Protein AF-A0A3D1IZS1-F1 (afdb_monomer_lite)

Secondary structure (DSSP, 8-state):
-HHHHHTT----B-SSSSB----EEEEE-TTS-EEEEEEGGGHHHHHHHHHHHHHHS--

Structure (mmCIF, N/CA/C/O backbone):
data_AF-A0A3D1IZS1-F1
#
_entry.id   AF-A0A3D1IZS1-F1
#
loop_
_atom_site.group_PDB
_atom_site.id
_atom_site.type_symbol
_atom_site.label_atom_id
_atom_site.label_alt_id
_atom_site.label_comp_id
_atom_site.label_asym_id
_atom_site.label_entity_id
_atom_site.label_seq_id
_atom_site.pdbx_PDB_ins_code
_atom_site.Cartn_x
_atom_site.Cartn_y
_atom_site.Cartn_z
_atom_site.occupancy
_atom_site.B_iso_or_equiv
_atom_site.auth_seq_id
_atom_site.auth_comp_id
_atom_site.auth_asym_id
_atom_site.auth_atom_id
_atom_site.pdbx_PDB_model_num
ATOM 1 N N . ARG A 1 1 ? 2.683 -14.095 -11.890 1.00 60.97 1 ARG A N 1
ATOM 2 C CA . ARG A 1 1 ? 1.960 -12.971 -12.542 1.00 60.97 1 ARG A CA 1
ATOM 3 C C . ARG A 1 1 ? 0.587 -12.697 -11.931 1.00 60.97 1 ARG A C 1
ATOM 5 O O . ARG A 1 1 ? 0.283 -11.531 -11.761 1.00 60.97 1 ARG A O 1
ATOM 12 N N . ARG A 1 2 ? -0.206 -13.718 -11.562 1.00 76.25 2 ARG A N 1
ATOM 13 C CA . ARG A 1 2 ? -1.549 -13.525 -10.980 1.00 76.25 2 ARG A CA 1
ATOM 14 C C . ARG A 1 2 ? -1.560 -12.704 -9.682 1.00 76.25 2 ARG A C 1
ATOM 16 O O . ARG A 1 2 ? -2.298 -11.742 -9.616 1.00 76.25 2 ARG A O 1
ATOM 23 N N . LEU A 1 3 ? -0.643 -12.989 -8.751 1.00 72.38 3 LEU A N 1
ATOM 24 C CA . LEU A 1 3 ? -0.506 -12.230 -7.499 1.00 72.38 3 LEU A CA 1
ATOM 25 C C . LEU A 1 3 ? -0.389 -10.712 -7.730 1.00 72.38 3 LEU A C 1
ATOM 27 O O . LEU A 1 3 ? -1.177 -9.948 -7.202 1.00 72.38 3 LEU A O 1
ATOM 31 N N . LEU A 1 4 ? 0.557 -10.274 -8.563 1.00 72.56 4 LEU A N 1
ATOM 32 C CA . LEU A 1 4 ? 0.757 -8.845 -8.832 1.00 72.56 4 LEU A CA 1
ATOM 33 C C . LEU A 1 4 ? -0.467 -8.204 -9.497 1.00 72.56 4 LEU A C 1
ATOM 35 O O . LEU A 1 4 ? -0.830 -7.091 -9.142 1.00 72.56 4 LEU A O 1
ATOM 39 N N . ALA A 1 5 ? -1.128 -8.920 -10.411 1.00 70.44 5 ALA A N 1
ATOM 40 C CA . ALA A 1 5 ? -2.345 -8.440 -11.062 1.00 70.44 5 ALA A CA 1
ATOM 41 C C . ALA A 1 5 ? -3.516 -8.297 -10.076 1.00 70.44 5 ALA A C 1
ATOM 43 O O . ALA A 1 5 ? -4.215 -7.288 -10.107 1.00 70.44 5 ALA A O 1
ATOM 44 N N . ASP A 1 6 ? -3.688 -9.264 -9.172 1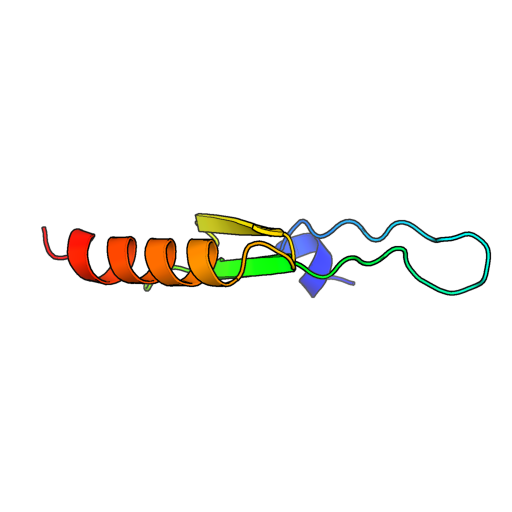.00 74.19 6 ASP A N 1
ATO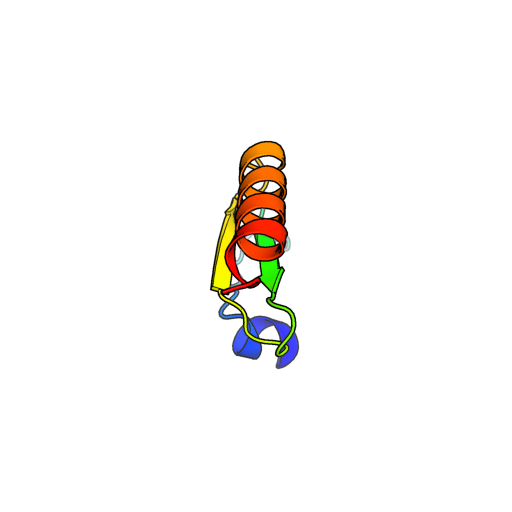M 45 C CA . ASP A 1 6 ? -4.724 -9.231 -8.132 1.00 74.19 6 ASP A CA 1
ATOM 46 C C . ASP A 1 6 ? -4.500 -8.062 -7.153 1.00 74.19 6 ASP A C 1
ATOM 48 O O . ASP A 1 6 ? -5.453 -7.501 -6.618 1.00 74.19 6 ASP A O 1
ATOM 52 N N . PHE A 1 7 ? -3.243 -7.645 -6.980 1.00 70.94 7 PHE A N 1
ATOM 53 C CA . PHE A 1 7 ? -2.839 -6.490 -6.179 1.00 70.94 7 PHE A CA 1
ATOM 54 C C . PHE A 1 7 ? -2.610 -5.204 -6.996 1.00 70.94 7 PHE A C 1
ATOM 56 O O . PHE A 1 7 ? -2.095 -4.226 -6.459 1.00 70.94 7 PHE A O 1
ATOM 63 N N . GLN A 1 8 ? -2.994 -5.193 -8.279 1.00 68.94 8 GLN A N 1
ATOM 64 C CA . GLN A 1 8 ? -2.867 -4.054 -9.205 1.00 68.94 8 GLN A CA 1
ATOM 65 C C . GLN A 1 8 ? -1.447 -3.467 -9.326 1.00 68.94 8 GLN A C 1
ATOM 67 O O . GLN A 1 8 ? -1.268 -2.312 -9.708 1.00 68.94 8 GLN A O 1
ATOM 72 N N . VAL A 1 9 ? -0.421 -4.271 -9.051 1.00 72.38 9 VAL A N 1
ATOM 73 C CA . VAL A 1 9 ? 0.981 -3.883 -9.210 1.00 72.38 9 VAL A CA 1
ATOM 74 C C . VAL A 1 9 ? 1.368 -4.019 -10.682 1.00 72.38 9 VAL A C 1
ATOM 76 O O . VAL A 1 9 ? 1.399 -5.125 -11.234 1.00 72.38 9 VAL A O 1
ATOM 79 N N . VAL A 1 10 ? 1.677 -2.889 -11.321 1.00 71.81 10 VAL A N 1
ATOM 80 C CA . VAL A 1 10 ? 2.174 -2.843 -12.701 1.00 71.81 10 VAL A CA 1
ATOM 81 C C . VAL A 1 10 ? 3.692 -2.938 -12.686 1.00 71.81 10 VAL A C 1
ATOM 83 O O . VAL A 1 10 ? 4.372 -2.173 -12.015 1.00 71.81 10 VAL A O 1
ATOM 86 N N . VAL A 1 11 ? 4.221 -3.885 -13.452 1.00 70.50 11 VAL A N 1
ATOM 87 C CA . VAL A 1 11 ? 5.660 -4.061 -13.621 1.00 70.50 11 VAL A CA 1
ATOM 88 C C . VAL A 1 11 ? 6.092 -3.320 -14.882 1.00 70.50 11 VAL A C 1
ATOM 90 O O . VAL A 1 11 ? 5.717 -3.724 -15.985 1.00 70.50 11 VAL A O 1
ATOM 93 N N . VAL A 1 12 ? 6.874 -2.253 -14.721 1.00 70.56 12 VAL A N 1
ATOM 94 C CA . VAL A 1 12 ? 7.462 -1.498 -15.837 1.00 70.56 12 VAL A CA 1
ATOM 95 C C . VAL A 1 12 ? 8.902 -1.982 -16.067 1.00 70.56 12 VAL A C 1
ATOM 97 O O . VAL A 1 12 ? 9.712 -1.903 -15.142 1.00 70.56 12 VAL A O 1
ATOM 100 N N . PRO A 1 13 ? 9.234 -2.525 -17.254 1.00 67.69 13 PRO A N 1
ATOM 101 C CA . PRO A 1 13 ? 10.600 -2.938 -17.575 1.00 67.69 13 PRO A CA 1
ATOM 102 C C . PRO A 1 13 ? 11.530 -1.725 -17.702 1.00 67.69 13 PRO A C 1
ATOM 104 O O . PRO A 1 13 ? 11.165 -0.752 -18.359 1.00 67.69 13 PRO A O 1
ATOM 107 N N . ASP A 1 14 ? 12.746 -1.809 -17.162 1.00 69.31 14 ASP A N 1
ATOM 108 C CA . ASP A 1 14 ? 13.747 -0.727 -17.230 1.00 69.31 14 ASP A CA 1
ATOM 109 C C . ASP A 1 14 ? 14.569 -0.710 -18.543 1.00 69.31 14 ASP A C 1
ATOM 111 O O . ASP A 1 14 ? 15.442 0.133 -18.755 1.00 69.31 14 ASP A O 1
ATOM 115 N N . GLY A 1 15 ? 14.321 -1.675 -19.436 1.00 71.12 15 GLY A N 1
ATOM 116 C CA . GLY A 1 15 ? 15.038 -1.841 -20.705 1.00 71.12 15 GLY A CA 1
ATOM 117 C C . GLY A 1 15 ? 16.455 -2.424 -20.590 1.00 71.12 15 GLY A C 1
ATOM 118 O O . GLY A 1 15 ? 17.116 -2.593 -21.614 1.00 71.12 15 GLY A O 1
ATOM 119 N N . ARG A 1 16 ? 16.925 -2.760 -19.382 1.00 73.31 16 ARG A N 1
ATOM 120 C CA . ARG A 1 16 ? 18.247 -3.352 -19.086 1.00 73.31 16 ARG A CA 1
ATOM 121 C C . ARG A 1 16 ? 18.163 -4.747 -18.467 1.00 73.31 16 ARG A C 1
ATOM 123 O O . ARG A 1 16 ? 19.193 -5.382 -18.255 1.00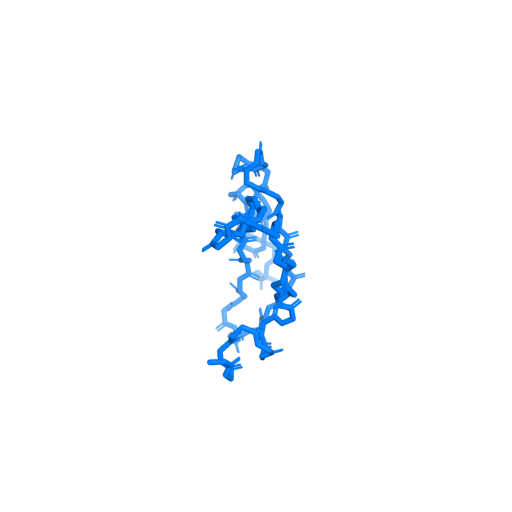 73.31 16 ARG A O 1
ATOM 130 N N . GLY A 1 17 ? 16.948 -5.244 -18.259 1.00 63.22 17 GLY A N 1
ATOM 131 C CA . GLY A 1 17 ? 16.688 -6.570 -17.705 1.00 63.22 17 GLY A CA 1
ATOM 132 C C . GLY A 1 17 ? 16.345 -6.548 -16.218 1.00 63.22 17 GLY A C 1
ATOM 133 O O . GLY A 1 17 ? 16.209 -7.622 -15.636 1.00 63.22 17 GLY A O 1
ATOM 134 N N . ASP A 1 18 ? 16.174 -5.359 -15.639 1.00 58.62 18 ASP A N 1
ATOM 135 C CA . ASP A 1 18 ? 15.699 -5.145 -14.277 1.00 58.62 18 ASP A CA 1
ATOM 136 C C . ASP A 1 18 ? 14.321 -4.443 -14.294 1.00 58.62 18 ASP A C 1
ATOM 138 O O . ASP A 1 18 ? 13.702 -4.222 -15.346 1.00 58.62 18 ASP A O 1
ATOM 142 N N . PHE A 1 19 ? 13.788 -4.126 -13.119 1.00 64.00 19 PHE A N 1
ATOM 143 C CA . PHE A 1 19 ? 12.556 -3.353 -12.976 1.00 64.00 19 PHE A CA 1
ATOM 144 C C . PHE A 1 19 ? 12.855 -2.048 -12.250 1.00 64.00 19 PHE A C 1
ATOM 146 O O . PHE A 1 19 ? 13.534 -2.054 -11.224 1.00 64.00 19 PHE A O 1
ATOM 153 N N . GLU A 1 20 ? 12.302 -0.933 -12.733 1.00 61.19 20 GLU A N 1
ATOM 154 C CA . GLU A 1 20 ? 12.313 0.299 -11.940 1.00 61.19 20 GLU A CA 1
ATOM 155 C C . GLU A 1 20 ? 11.658 0.015 -10.579 1.00 61.19 20 GLU A C 1
ATOM 157 O O . GLU A 1 20 ? 10.677 -0.725 -10.519 1.00 61.19 20 GLU A O 1
ATOM 162 N N . HIS A 1 21 ? 12.251 0.525 -9.496 1.00 57.09 21 HIS A N 1
ATOM 163 C CA . HIS A 1 21 ? 11.943 0.238 -8.089 1.00 57.09 21 HIS A CA 1
ATOM 164 C C . HIS A 1 21 ? 10.433 0.160 -7.749 1.00 57.09 21 HIS A C 1
ATOM 166 O O . HIS A 1 21 ? 9.859 1.088 -7.192 1.00 57.09 21 HIS A O 1
ATOM 172 N N . ASN A 1 22 ? 9.793 -0.989 -7.990 1.00 63.47 22 ASN A N 1
ATOM 173 C CA . ASN A 1 22 ? 8.361 -1.218 -7.738 1.00 63.47 22 ASN A CA 1
ATOM 174 C C . ASN A 1 22 ? 8.112 -1.718 -6.307 1.00 63.47 22 ASN A C 1
ATOM 176 O O . ASN A 1 22 ? 7.357 -2.668 -6.082 1.00 63.47 22 ASN A O 1
ATOM 180 N N . ALA A 1 23 ? 8.813 -1.141 -5.332 1.00 74.25 23 ALA A N 1
ATOM 181 C CA . ALA A 1 23 ? 8.582 -1.470 -3.937 1.00 74.25 23 ALA A CA 1
ATOM 182 C C . ALA A 1 23 ? 7.397 -0.638 -3.432 1.00 74.25 23 ALA A C 1
ATOM 184 O O . ALA A 1 23 ? 7.460 0.586 -3.370 1.00 74.25 23 ALA A O 1
ATOM 185 N N . ALA A 1 24 ? 6.316 -1.323 -3.077 1.00 83.00 24 ALA A N 1
ATOM 186 C CA . ALA A 1 24 ? 5.125 -0.721 -2.501 1.00 83.00 24 ALA A CA 1
ATOM 187 C C . ALA A 1 24 ? 4.754 -1.446 -1.208 1.00 83.00 24 ALA A C 1
ATOM 189 O O . ALA A 1 24 ? 5.000 -2.646 -1.054 1.00 83.00 24 ALA A O 1
ATOM 190 N N . ILE A 1 25 ? 4.141 -0.716 -0.284 1.00 90.00 25 ILE A N 1
ATOM 191 C CA . ILE A 1 25 ? 3.591 -1.266 0.950 1.00 90.00 25 ILE A CA 1
ATOM 192 C C . ILE A 1 25 ? 2.080 -1.342 0.803 1.00 90.00 25 ILE A C 1
ATOM 194 O O . ILE A 1 25 ? 1.403 -0.344 0.571 1.00 90.00 25 ILE A O 1
ATOM 198 N N . LEU A 1 26 ? 1.549 -2.550 0.944 1.00 90.88 26 LEU A N 1
ATOM 199 C CA . LEU A 1 26 ? 0.131 -2.834 0.801 1.00 90.88 26 LEU A CA 1
ATOM 200 C C . LEU A 1 26 ? -0.491 -2.980 2.189 1.00 90.88 26 LEU A C 1
ATOM 202 O O . LEU A 1 26 ? -0.037 -3.802 2.985 1.00 90.88 26 LEU A O 1
ATOM 206 N N . VAL A 1 27 ? -1.545 -2.213 2.470 1.00 92.75 27 VAL A N 1
ATOM 207 C CA . VAL A 1 27 ? -2.320 -2.338 3.710 1.00 92.75 27 VAL A CA 1
ATOM 208 C C . VAL A 1 27 ? -3.614 -3.085 3.419 1.00 92.75 27 VAL A C 1
ATOM 210 O O . VAL A 1 27 ? -4.443 -2.644 2.619 1.00 92.75 27 VAL A O 1
ATOM 213 N N . VAL A 1 28 ? -3.774 -4.221 4.095 1.00 91.44 28 VAL A N 1
ATOM 214 C CA . VAL A 1 28 ? -4.943 -5.099 4.012 1.00 91.44 28 VAL A CA 1
ATOM 215 C C . VAL A 1 28 ? -5.686 -5.050 5.345 1.00 91.44 28 VAL A C 1
ATOM 217 O O . VAL A 1 28 ? -5.058 -5.118 6.402 1.00 91.44 28 VAL A O 1
ATOM 220 N N . ASP A 1 29 ? -7.008 -4.896 5.306 1.00 91.19 29 ASP A N 1
ATOM 221 C CA . ASP A 1 29 ? -7.840 -4.864 6.510 1.00 91.19 29 ASP A CA 1
ATOM 222 C C . ASP A 1 29 ? -8.096 -6.266 7.103 1.00 91.19 29 ASP A C 1
ATOM 224 O O . ASP A 1 29 ? -7.729 -7.299 6.538 1.00 91.19 29 ASP A O 1
ATOM 228 N N . GLN A 1 30 ? -8.774 -6.314 8.254 1.00 91.62 30 GLN A N 1
ATOM 229 C CA . GLN A 1 30 ? -9.117 -7.563 8.950 1.00 91.62 30 GLN A CA 1
ATOM 230 C C . GLN A 1 30 ? -10.044 -8.504 8.154 1.00 91.62 30 GLN A C 1
ATOM 232 O O . GLN A 1 30 ? -10.172 -9.677 8.500 1.00 91.62 30 GLN A O 1
ATOM 237 N N . HIS A 1 31 ? -10.705 -8.006 7.105 1.00 91.75 31 HIS A N 1
ATOM 238 C CA . HIS A 1 31 ? -11.559 -8.788 6.212 1.00 91.75 31 HIS A CA 1
ATOM 239 C C . HIS A 1 31 ? -10.801 -9.282 4.971 1.00 91.75 31 HIS A C 1
ATOM 241 O O . HIS A 1 31 ? -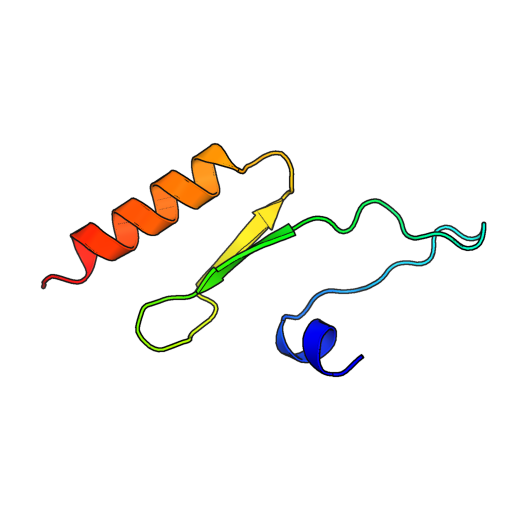11.411 -9.866 4.075 1.00 91.75 31 HIS A O 1
ATOM 247 N N . GLY A 1 32 ? -9.485 -9.054 4.904 1.00 89.12 32 GLY A N 1
ATOM 248 C CA . GLY A 1 32 ? -8.648 -9.452 3.778 1.00 89.12 32 GLY A CA 1
ATOM 249 C C . GLY A 1 32 ? -8.758 -8.522 2.569 1.00 89.12 32 GLY A C 1
ATOM 250 O O . GLY A 1 32 ? -8.401 -8.929 1.465 1.00 89.12 32 GLY A O 1
ATOM 251 N N . ARG A 1 33 ? -9.259 -7.289 2.733 1.00 88.31 33 ARG A N 1
ATOM 252 C CA . ARG A 1 33 ? -9.411 -6.327 1.631 1.00 88.31 33 ARG A CA 1
ATOM 253 C C . ARG A 1 33 ? -8.207 -5.399 1.552 1.00 88.31 33 ARG A C 1
ATOM 255 O O . ARG A 1 33 ? -7.829 -4.799 2.553 1.00 88.31 33 ARG A O 1
ATOM 262 N N . LEU A 1 34 ? -7.630 -5.235 0.361 1.00 89.38 34 LEU A N 1
ATOM 263 C CA . LEU A 1 34 ? -6.643 -4.185 0.105 1.00 89.38 34 LEU A CA 1
ATOM 264 C C . LEU A 1 34 ? -7.337 -2.820 0.186 1.00 89.38 34 LEU A C 1
ATOM 266 O O . LEU A 1 34 ? -8.210 -2.523 -0.627 1.00 89.38 34 LEU A O 1
ATOM 270 N N . VAL A 1 35 ? -6.954 -2.002 1.163 1.00 92.56 35 VAL A N 1
ATOM 271 C CA . VAL A 1 35 ? -7.607 -0.709 1.439 1.00 92.56 35 VAL A CA 1
ATOM 272 C C . VAL A 1 35 ? -6.740 0.487 1.062 1.00 92.56 35 VAL A C 1
ATOM 274 O O . VAL A 1 35 ? -7.270 1.571 0.817 1.00 92.56 35 VAL A O 1
ATOM 277 N N . ARG A 1 36 ? -5.415 0.303 0.981 1.00 91.50 36 ARG A N 1
ATOM 278 C CA . ARG A 1 36 ? -4.479 1.326 0.501 1.00 91.50 36 ARG A CA 1
ATOM 279 C C . ARG A 1 36 ? -3.134 0.723 0.078 1.00 91.50 36 ARG A C 1
ATOM 281 O O . ARG A 1 36 ? -2.718 -0.305 0.608 1.00 91.50 36 ARG A O 1
ATOM 288 N N . ILE A 1 37 ? -2.463 1.398 -0.852 1.00 89.31 37 ILE A N 1
ATOM 289 C CA . ILE A 1 37 ? -1.086 1.139 -1.287 1.00 89.31 37 ILE A CA 1
ATOM 290 C C . ILE A 1 37 ? -0.271 2.405 -0.998 1.00 89.31 37 ILE A C 1
ATOM 292 O O . ILE A 1 37 ? -0.787 3.508 -1.1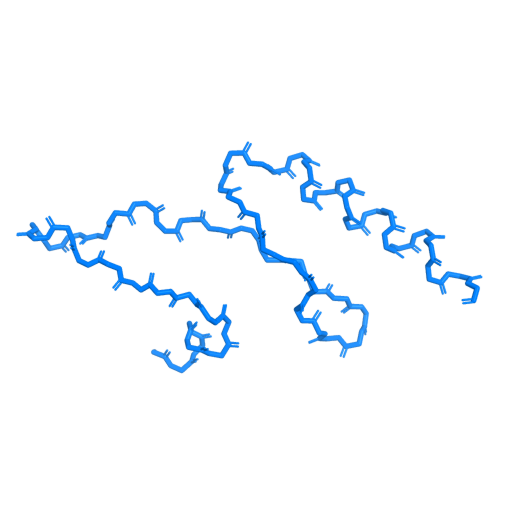77 1.00 89.31 37 ILE A O 1
ATOM 296 N N . PHE A 1 38 ? 0.962 2.231 -0.537 1.00 89.88 38 PHE A N 1
ATOM 297 C CA . PHE A 1 38 ? 1.920 3.291 -0.233 1.00 89.88 38 PHE A CA 1
ATOM 298 C C . PHE A 1 38 ? 3.224 3.057 -0.984 1.00 89.88 38 PHE A C 1
ATOM 300 O O . PHE A 1 38 ? 3.599 1.904 -1.230 1.00 89.88 38 PHE A O 1
ATOM 307 N N . ASP A 1 39 ? 3.934 4.136 -1.287 1.00 86.19 39 ASP A N 1
ATOM 308 C CA . ASP A 1 39 ? 5.269 4.044 -1.866 1.00 86.19 39 ASP A CA 1
ATOM 309 C C . ASP A 1 39 ? 6.282 3.535 -0.836 1.00 86.19 39 ASP A C 1
ATOM 311 O O . ASP A 1 39 ? 6.102 3.651 0.381 1.00 86.19 39 ASP A O 1
ATOM 315 N N . TYR A 1 40 ? 7.402 2.989 -1.319 1.00 84.25 40 TYR A N 1
ATOM 316 C CA . TYR A 1 40 ? 8.464 2.485 -0.448 1.00 84.25 40 TYR A CA 1
ATOM 317 C C . TYR A 1 40 ? 8.951 3.517 0.573 1.00 84.25 40 TYR A C 1
ATOM 319 O O . TYR A 1 40 ? 9.283 3.125 1.681 1.00 84.25 40 TYR A O 1
ATOM 327 N N . GLY A 1 41 ? 8.988 4.811 0.236 1.00 90.06 41 GLY A N 1
ATOM 328 C CA . GLY A 1 41 ? 9.432 5.881 1.142 1.00 90.06 41 GLY A CA 1
ATOM 329 C C . GLY A 1 41 ? 8.423 6.278 2.227 1.00 90.06 41 GLY A C 1
ATOM 330 O O . GLY A 1 41 ? 8.724 7.129 3.060 1.00 90.06 41 GLY A O 1
ATOM 331 N N . GLU A 1 42 ? 7.228 5.688 2.228 1.00 92.69 42 GLU A N 1
ATOM 332 C CA . GLU A 1 42 ? 6.109 6.078 3.089 1.00 92.69 42 GLU A CA 1
ATOM 333 C C . GLU A 1 42 ? 5.846 5.060 4.212 1.00 92.69 42 GLU A C 1
ATOM 335 O O . GLU A 1 42 ? 4.723 4.932 4.704 1.00 92.69 42 GLU A O 1
ATOM 340 N N . GLN A 1 43 ? 6.867 4.318 4.659 1.00 94.31 43 GLN A N 1
ATOM 341 C CA . GLN A 1 43 ? 6.674 3.187 5.580 1.00 94.31 43 GLN A CA 1
ATOM 342 C C . GLN A 1 43 ? 6.003 3.597 6.896 1.00 94.31 43 GLN A C 1
ATOM 344 O O . GLN A 1 43 ? 5.135 2.887 7.408 1.00 94.31 43 GLN A O 1
ATOM 349 N N . GLN A 1 44 ? 6.381 4.759 7.436 1.00 97.12 44 GLN A N 1
ATOM 350 C CA . GLN A 1 44 ? 5.791 5.273 8.670 1.00 97.12 44 GLN A CA 1
ATOM 351 C C . GLN A 1 44 ? 4.314 5.640 8.476 1.00 97.12 44 GLN A C 1
ATOM 353 O O . GLN A 1 44 ? 3.478 5.297 9.310 1.00 97.12 44 GLN A O 1
ATOM 358 N N . LEU A 1 45 ? 3.976 6.259 7.342 1.00 97.00 45 LEU A N 1
ATOM 359 C CA . LEU A 1 45 ? 2.601 6.622 7.011 1.00 97.00 45 LEU A CA 1
ATOM 360 C C . LEU A 1 45 ? 1.722 5.376 6.833 1.00 97.00 45 LEU A C 1
ATOM 362 O O . LEU A 1 45 ? 0.590 5.347 7.318 1.00 97.00 45 LEU A O 1
ATOM 366 N N . ALA A 1 46 ? 2.255 4.330 6.199 1.00 96.12 46 ALA A N 1
ATOM 367 C CA . ALA A 1 46 ? 1.568 3.051 6.063 1.00 96.12 46 ALA A CA 1
ATOM 368 C C . ALA A 1 46 ? 1.257 2.418 7.429 1.00 96.12 46 ALA A C 1
ATOM 370 O O . ALA A 1 46 ? 0.136 1.955 7.662 1.00 96.12 46 ALA A O 1
ATOM 371 N N . LEU A 1 47 ? 2.224 2.440 8.354 1.00 96.56 47 LEU A N 1
ATOM 372 C CA . LEU A 1 47 ? 2.047 1.922 9.711 1.00 96.56 47 LEU A CA 1
ATOM 373 C C . LEU A 1 47 ? 1.008 2.723 10.503 1.00 96.56 47 LEU A C 1
ATOM 375 O O . LEU A 1 47 ? 0.152 2.138 11.171 1.00 96.56 47 LEU A O 1
ATOM 379 N N . ASP A 1 48 ? 1.060 4.050 10.430 1.00 97.25 48 ASP A N 1
ATOM 380 C CA . ASP A 1 48 ? 0.123 4.908 11.155 1.00 97.25 48 ASP A CA 1
ATOM 381 C C . ASP A 1 48 ? -1.301 4.763 10.610 1.00 97.25 48 ASP A C 1
ATOM 383 O O . ASP A 1 48 ? -2.256 4.679 11.386 1.00 97.25 48 ASP A O 1
ATOM 387 N N . TYR A 1 49 ? -1.451 4.611 9.292 1.00 95.81 49 TYR A N 1
ATOM 388 C CA . TYR A 1 49 ? -2.733 4.290 8.671 1.00 95.81 49 TYR A CA 1
ATOM 389 C C . TYR A 1 49 ? -3.276 2.926 9.123 1.00 95.81 49 TYR A C 1
ATOM 391 O O . TYR A 1 49 ? 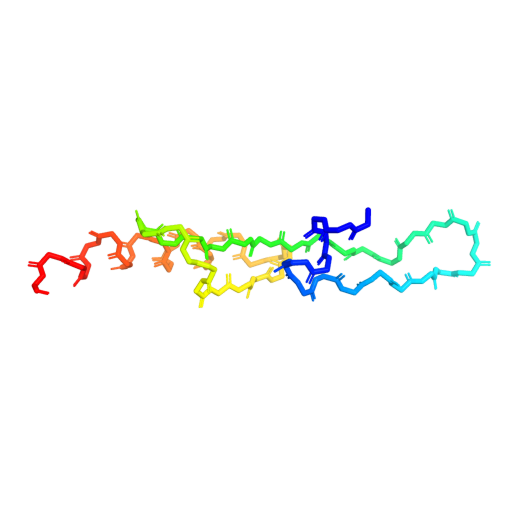-4.447 2.818 9.489 1.00 95.81 49 TYR A O 1
ATOM 399 N N . ALA A 1 50 ? -2.432 1.890 9.178 1.00 95.62 50 ALA A N 1
ATOM 400 C CA . ALA A 1 50 ? -2.838 0.572 9.668 1.00 95.62 50 ALA A CA 1
ATOM 401 C C . ALA A 1 50 ? -3.297 0.618 11.139 1.00 95.62 50 ALA A C 1
ATOM 403 O O . ALA A 1 50 ? -4.311 0.016 11.496 1.00 95.62 50 ALA A O 1
ATOM 404 N N . ARG A 1 51 ? -2.604 1.387 11.989 1.00 95.38 51 ARG A N 1
ATOM 405 C CA . ARG A 1 51 ? -3.009 1.621 13.386 1.00 95.38 51 ARG A CA 1
ATOM 406 C C . ARG A 1 51 ? -4.323 2.387 13.485 1.00 95.38 51 ARG A C 1
ATOM 408 O O . ARG A 1 51 ? -5.159 2.048 14.319 1.00 95.38 51 ARG A O 1
ATOM 415 N N . TYR A 1 52 ? -4.519 3.402 12.645 1.00 94.31 52 TYR A N 1
ATOM 416 C CA . TYR A 1 52 ? -5.781 4.133 12.574 1.00 94.31 52 TYR A CA 1
ATOM 417 C C . TYR A 1 52 ? -6.949 3.194 12.251 1.00 94.31 52 TYR A C 1
ATOM 419 O O . TYR A 1 52 ? -7.959 3.232 12.949 1.00 94.31 52 TYR A O 1
ATOM 427 N N . LEU A 1 53 ? -6.791 2.300 11.270 1.00 93.69 53 LEU A N 1
ATOM 428 C CA . LEU A 1 53 ? -7.807 1.296 10.947 1.00 93.69 53 LEU A CA 1
ATOM 429 C C . LEU A 1 53 ? -8.066 0.348 12.124 1.00 93.69 53 LEU A C 1
ATOM 431 O O . LEU A 1 53 ? -9.216 0.152 12.506 1.00 93.69 53 LEU A O 1
ATOM 435 N N . ALA A 1 54 ? -7.014 -0.181 12.751 1.00 91.12 54 ALA A N 1
ATOM 436 C CA . ALA A 1 54 ? -7.150 -1.094 13.888 1.00 91.12 54 ALA A CA 1
ATOM 437 C C . ALA A 1 54 ? -7.886 -0.461 15.084 1.00 91.12 54 ALA A C 1
ATOM 439 O O . ALA A 1 54 ? -8.638 -1.139 15.779 1.00 91.12 54 ALA A O 1
ATOM 440 N N . ASN A 1 55 ? -7.705 0.843 15.305 1.00 89.44 55 ASN A N 1
ATOM 441 C CA . ASN A 1 55 ? -8.340 1.571 16.405 1.00 89.44 55 ASN A CA 1
ATOM 442 C C . ASN A 1 55 ? -9.719 2.153 16.033 1.00 89.44 55 ASN A C 1
ATOM 444 O O . ASN A 1 55 ? -10.536 2.406 16.918 1.00 89.44 55 ASN A O 1
ATOM 448 N N . GLY A 1 56 ? -9.973 2.393 14.743 1.00 70.50 56 GLY A N 1
ATOM 449 C CA . GLY A 1 56 ? -11.196 3.009 14.221 1.00 70.50 56 GLY A CA 1
ATOM 450 C C . GLY A 1 56 ? -12.320 2.027 13.877 1.00 70.50 56 GLY A C 1
ATOM 451 O O . GLY A 1 56 ? -13.471 2.448 13.820 1.00 70.50 56 GLY A O 1
ATOM 452 N N . ILE A 1 57 ? -12.016 0.737 13.689 1.00 58.00 57 ILE A N 1
ATOM 453 C CA . ILE A 1 57 ? -12.995 -0.317 13.343 1.00 58.00 57 ILE A CA 1
ATOM 454 C C . ILE A 1 57 ? -13.762 -0.852 14.580 1.00 58.00 57 ILE A C 1
ATOM 456 O O . ILE A 1 57 ? -14.707 -1.623 14.449 1.00 58.00 57 ILE A O 1
ATOM 460 N N . SER A 1 58 ? -13.447 -0.386 15.794 1.00 50.22 58 SER A N 1
ATOM 461 C CA . SER A 1 58 ? -14.204 -0.702 17.024 1.00 50.22 58 SER A CA 1
ATOM 462 C C . SER A 1 58 ? -15.534 0.067 17.177 1.00 50.22 58 SER A C 1
ATOM 464 O O . SER A 1 58 ? -15.990 0.273 18.303 1.00 50.22 58 SER A O 1
ATOM 466 N N . ARG A 1 59 ? -16.168 0.518 16.087 1.00 43.84 59 ARG A N 1
ATOM 467 C CA . ARG A 1 59 ? -17.537 1.065 16.104 1.00 43.84 59 ARG A CA 1
ATOM 468 C C . ARG A 1 59 ? -18.393 0.490 14.992 1.00 43.84 59 ARG A C 1
ATOM 470 O O . ARG A 1 59 ? -17.908 0.466 13.843 1.00 43.84 59 ARG A O 1
#

Foldseek 3Di:
DVVCVVVVQDFDDPVPRDTDPSDKDFDADPVRHGPDIGDPVCVVVSVVVNVCRVVVVPD

Sequence (59 aa):
RRLLADFQVVVVPDGRGDFEHNAAILVVDQHGRLVRIFDYGEQQLALDYARYLANGISR

pLDDT: mean 80.29, std 13.88, range [43.84, 97.25]

Radius of gyration: 14.19 Å; chains: 1; bounding box: 36×20×38 Å